Protein AF-A0A2S9GNZ8-F1 (afdb_monomer)

Structure (mmCIF, N/CA/C/O backbone):
data_AF-A0A2S9GNZ8-F1
#
_entry.id   AF-A0A2S9GNZ8-F1
#
loop_
_atom_site.group_PDB
_atom_site.id
_atom_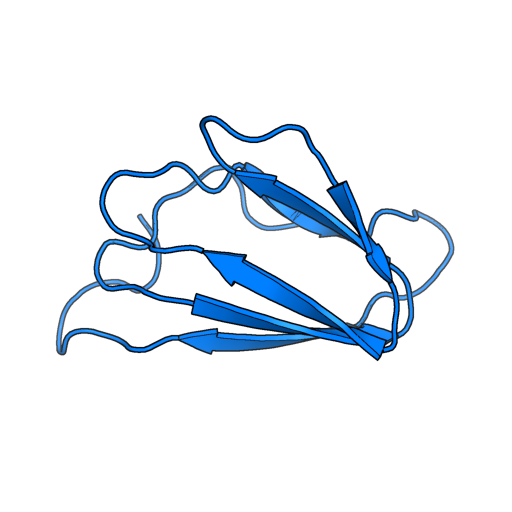site.type_symbol
_atom_site.label_atom_id
_atom_site.label_alt_id
_atom_site.label_comp_id
_atom_site.label_asym_id
_atom_site.label_entity_id
_atom_site.label_seq_id
_atom_site.pdbx_PDB_ins_code
_atom_site.Cartn_x
_atom_site.Cartn_y
_atom_site.Cartn_z
_atom_site.occupancy
_atom_site.B_iso_or_equiv
_atom_site.auth_seq_id
_atom_site.auth_comp_id
_atom_site.auth_asym_id
_atom_site.auth_atom_id
_atom_site.pdbx_PDB_model_num
ATOM 1 N N . ALA A 1 1 ? 0.341 -10.396 10.265 1.00 71.81 1 ALA A N 1
ATOM 2 C CA . ALA A 1 1 ? 1.595 -9.848 9.711 1.00 71.81 1 ALA A CA 1
ATOM 3 C C . ALA A 1 1 ? 1.418 -9.619 8.213 1.00 71.81 1 ALA A C 1
ATOM 5 O O . ALA A 1 1 ? 0.700 -10.401 7.595 1.00 71.81 1 ALA A O 1
ATOM 6 N N . GLY A 1 2 ? 1.985 -8.534 7.676 1.00 80.88 2 GLY A N 1
ATOM 7 C CA . GLY A 1 2 ? 1.955 -8.201 6.245 1.00 80.88 2 GLY A CA 1
ATOM 8 C C . GLY A 1 2 ? 2.993 -8.981 5.431 1.00 80.88 2 GLY A C 1
ATOM 9 O O . GLY A 1 2 ? 3.538 -9.978 5.914 1.00 80.88 2 GLY A O 1
ATOM 10 N N . ALA A 1 3 ? 3.261 -8.532 4.202 1.00 90.38 3 ALA A N 1
ATOM 11 C CA . ALA A 1 3 ? 4.355 -9.068 3.393 1.00 90.38 3 ALA A CA 1
ATOM 12 C C . ALA A 1 3 ? 5.718 -8.788 4.065 1.00 90.38 3 ALA A C 1
ATOM 14 O O . ALA A 1 3 ? 5.863 -7.765 4.737 1.00 90.38 3 ALA A O 1
ATOM 15 N N . PRO A 1 4 ? 6.723 -9.677 3.921 1.00 94.88 4 PRO A N 1
ATOM 16 C CA . PRO A 1 4 ? 8.086 -9.356 4.340 1.00 94.88 4 PRO A CA 1
ATOM 17 C C . PRO A 1 4 ? 8.635 -8.170 3.521 1.00 94.88 4 PRO A C 1
ATOM 19 O O . PRO A 1 4 ? 8.085 -7.872 2.458 1.00 94.88 4 PRO A O 1
ATOM 22 N N . PRO A 1 5 ? 9.729 -7.520 3.964 1.00 97.19 5 PRO A N 1
ATOM 23 C CA . PRO A 1 5 ? 10.352 -6.442 3.203 1.00 97.19 5 PRO A CA 1
ATOM 24 C C . PRO A 1 5 ? 10.650 -6.851 1.758 1.00 97.19 5 PRO A C 1
ATOM 26 O O . PRO A 1 5 ? 11.275 -7.888 1.531 1.00 97.19 5 PRO A O 1
ATOM 29 N N . HIS A 1 6 ? 10.203 -6.043 0.802 1.00 97.19 6 HIS A N 1
ATOM 30 C CA . HIS A 1 6 ? 10.264 -6.348 -0.627 1.00 97.19 6 HIS A CA 1
ATOM 31 C C . HIS A 1 6 ? 10.404 -5.073 -1.461 1.00 97.19 6 HIS A C 1
ATOM 33 O O . HIS A 1 6 ? 10.406 -3.959 -0.936 1.00 97.19 6 HIS A O 1
ATOM 39 N N . ARG A 1 7 ? 10.560 -5.233 -2.774 1.00 97.12 7 ARG A N 1
ATOM 40 C CA . ARG A 1 7 ? 10.487 -4.130 -3.740 1.00 97.12 7 ARG A CA 1
ATOM 41 C C . ARG A 1 7 ? 9.337 -4.341 -4.704 1.00 97.12 7 ARG A C 1
ATOM 43 O O . ARG A 1 7 ? 8.951 -5.477 -4.968 1.00 97.12 7 ARG A O 1
ATOM 50 N N . HIS A 1 8 ? 8.881 -3.246 -5.302 1.00 96.81 8 HIS A N 1
ATOM 51 C CA . HIS A 1 8 ? 7.948 -3.240 -6.425 1.00 96.81 8 HIS A CA 1
ATOM 52 C C . HIS A 1 8 ? 8.655 -2.758 -7.698 1.00 96.81 8 HIS A C 1
ATOM 54 O O . HIS A 1 8 ? 8.631 -1.562 -7.986 1.00 96.81 8 HIS A O 1
ATOM 60 N N . PRO A 1 9 ? 9.282 -3.650 -8.491 1.00 94.56 9 PRO A N 1
ATOM 61 C CA . PRO A 1 9 ? 10.166 -3.250 -9.588 1.00 94.56 9 PRO A CA 1
ATOM 62 C C . PRO A 1 9 ? 9.503 -2.427 -10.701 1.00 94.56 9 PRO A C 1
ATOM 64 O O . PRO A 1 9 ? 10.194 -1.697 -11.405 1.00 94.56 9 PRO A O 1
ATOM 67 N N . GLY A 1 10 ? 8.187 -2.584 -10.884 1.00 90.81 10 GLY A N 1
ATOM 68 C CA . GLY A 1 10 ? 7.399 -1.830 -11.860 1.00 90.81 10 GLY A CA 1
ATOM 69 C C . GLY A 1 10 ? 6.991 -0.451 -11.339 1.00 90.81 10 GLY A C 1
ATOM 70 O O . GLY A 1 10 ? 7.454 0.548 -11.875 1.00 90.81 10 GLY A O 1
ATOM 71 N N . GLY A 1 11 ? 6.150 -0.418 -10.294 1.00 87.88 11 GLY A N 1
ATOM 72 C CA . GLY A 1 11 ? 5.644 0.802 -9.649 1.00 87.88 11 GLY A CA 1
ATOM 73 C C . GLY A 1 11 ? 4.967 1.826 -10.586 1.00 87.88 11 GLY A C 1
ATOM 74 O O . GLY A 1 11 ? 4.973 1.689 -11.809 1.00 87.88 11 GLY A O 1
ATOM 75 N N . PRO A 1 12 ? 4.374 2.902 -10.042 1.00 96.75 12 PRO A N 1
ATOM 76 C CA . PRO A 1 12 ? 4.064 3.156 -8.631 1.00 96.75 12 PRO A CA 1
ATOM 77 C C . PRO A 1 12 ? 2.851 2.354 -8.125 1.00 96.75 12 PRO A C 1
ATOM 79 O O . PRO A 1 12 ? 2.022 1.886 -8.914 1.00 96.75 12 PRO A O 1
ATOM 82 N N . ALA A 1 13 ? 2.721 2.251 -6.799 1.00 97.19 13 ALA A N 1
ATOM 83 C CA . ALA A 1 13 ? 1.553 1.685 -6.125 1.00 97.19 13 ALA A CA 1
ATOM 84 C C . ALA A 1 13 ? 0.835 2.744 -5.274 1.00 97.19 13 ALA A C 1
ATOM 86 O O . ALA A 1 13 ? 1.464 3.573 -4.614 1.00 97.19 13 ALA A O 1
ATOM 87 N N . PHE A 1 14 ? -0.499 2.714 -5.297 1.00 98.12 14 PHE A N 1
ATOM 88 C CA . PHE A 1 14 ? -1.373 3.640 -4.578 1.00 98.12 14 PHE A CA 1
ATOM 89 C C . PHE A 1 14 ? -2.333 2.867 -3.684 1.00 98.12 14 PHE A C 1
ATOM 91 O O . PHE A 1 14 ? -3.073 2.003 -4.156 1.00 98.12 14 PHE A O 1
ATOM 98 N N . GLY A 1 15 ? -2.338 3.204 -2.402 1.00 97.94 15 GLY A N 1
ATOM 99 C CA . GLY A 1 15 ? -3.158 2.582 -1.378 1.00 97.94 15 GLY A CA 1
ATOM 100 C C . GLY A 1 15 ? -4.232 3.514 -0.825 1.00 97.94 15 GLY A C 1
ATOM 101 O O . GLY A 1 15 ? -4.034 4.725 -0.729 1.00 97.94 15 GLY A O 1
ATOM 102 N N . PHE A 1 16 ? -5.363 2.940 -0.418 1.00 98.75 16 PHE A N 1
ATOM 103 C CA . PHE A 1 16 ? -6.415 3.637 0.323 1.00 98.75 16 PHE A CA 1
ATOM 104 C C . PHE A 1 16 ? -6.979 2.734 1.421 1.00 98.75 16 PHE A C 1
ATOM 106 O O . PHE A 1 16 ? -7.373 1.595 1.147 1.00 98.75 16 PHE A O 1
ATOM 113 N N . VAL A 1 17 ? -7.019 3.231 2.658 1.00 98.69 17 VAL A N 1
ATOM 114 C CA . VAL A 1 17 ? -7.471 2.452 3.818 1.00 98.69 17 VAL A CA 1
AT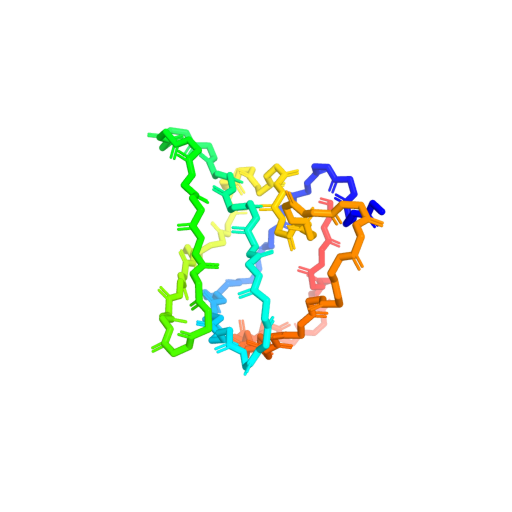OM 115 C C . VAL A 1 17 ? -8.986 2.563 3.961 1.00 98.69 17 VAL A C 1
ATOM 117 O O . VAL A 1 17 ? -9.547 3.651 4.077 1.00 98.69 17 VAL A O 1
ATOM 120 N N . LEU A 1 18 ? -9.662 1.417 3.960 1.00 98.62 18 LEU A N 1
ATOM 121 C CA . LEU A 1 18 ? -11.118 1.302 4.058 1.00 98.62 18 LEU A CA 1
ATOM 122 C C . LEU A 1 18 ? -11.593 1.110 5.504 1.00 98.62 18 LEU A C 1
ATOM 124 O O . LEU A 1 18 ? -12.680 1.553 5.859 1.00 98.62 18 LEU A O 1
ATOM 128 N N . GLU A 1 19 ? -10.810 0.403 6.318 1.00 98.56 19 GLU A N 1
ATOM 129 C CA . GLU A 1 19 ? -11.151 0.001 7.686 1.00 98.56 19 GLU A CA 1
ATOM 130 C C . GLU A 1 19 ? -9.858 -0.168 8.496 1.00 98.56 19 GLU A C 1
ATOM 132 O O . GLU A 1 19 ? -8.873 -0.691 7.970 1.00 98.56 19 GLU A O 1
ATOM 137 N N . GLY A 1 20 ? -9.859 0.238 9.767 1.00 98.00 20 GLY A N 1
ATOM 138 C CA . GLY A 1 20 ? -8.704 0.096 10.658 1.00 98.00 20 GLY A CA 1
ATOM 139 C C . GLY A 1 20 ? -7.534 1.022 10.309 1.00 98.00 20 GLY A C 1
ATOM 140 O O . GLY A 1 20 ? -7.732 2.147 9.839 1.00 98.00 20 GLY A O 1
ATOM 141 N N . GLU A 1 21 ? -6.315 0.550 10.572 1.00 98.12 21 GLU A N 1
ATOM 142 C CA . GLU A 1 21 ? -5.076 1.298 10.350 1.00 98.12 21 GLU A CA 1
ATOM 143 C C . GLU A 1 21 ? -3.931 0.409 9.850 1.00 98.12 21 GLU A C 1
ATOM 145 O O . GLU A 1 21 ? -3.768 -0.734 10.280 1.00 98.12 21 GLU A O 1
ATOM 150 N N . VAL A 1 22 ? -3.143 0.961 8.929 1.00 98.12 22 VAL A N 1
ATOM 151 C CA . VAL A 1 22 ? -1.964 0.343 8.319 1.00 98.12 22 VAL A CA 1
ATOM 152 C C . VAL A 1 22 ? -0.706 1.002 8.876 1.00 98.12 22 VAL A C 1
ATOM 154 O O . VAL A 1 22 ? -0.606 2.229 8.868 1.00 98.12 22 VAL A O 1
ATOM 157 N N . LEU A 1 23 ? 0.272 0.209 9.309 1.00 97.88 23 LEU A N 1
ATOM 158 C CA . LEU A 1 23 ? 1.640 0.678 9.510 1.00 97.88 23 LEU A CA 1
ATOM 159 C C . LEU A 1 23 ? 2.355 0.640 8.158 1.00 97.88 23 LEU A C 1
ATOM 161 O O . LEU A 1 23 ? 2.653 -0.436 7.646 1.00 97.88 23 LEU A O 1
ATOM 165 N N . PHE A 1 24 ? 2.596 1.815 7.580 1.00 97.88 24 PHE A N 1
ATOM 166 C CA . PHE A 1 24 ? 3.274 1.972 6.300 1.00 97.88 24 PHE A CA 1
ATOM 167 C C . PHE A 1 24 ? 4.729 2.402 6.505 1.00 97.88 24 PHE A C 1
ATOM 169 O O . PHE A 1 24 ? 4.996 3.450 7.102 1.00 97.88 24 PHE A O 1
ATOM 176 N N . GLU A 1 25 ? 5.663 1.621 5.969 1.00 98.12 25 GLU A N 1
ATOM 177 C CA . GLU A 1 25 ? 7.103 1.825 6.130 1.00 98.12 25 GLU A CA 1
ATOM 178 C C . GLU A 1 25 ? 7.829 1.681 4.796 1.00 98.12 25 GLU A C 1
ATOM 180 O O . GLU A 1 25 ? 7.792 0.623 4.173 1.00 98.12 25 GLU A O 1
ATOM 185 N N . LEU A 1 26 ? 8.533 2.732 4.383 1.00 98.06 26 LEU A N 1
ATOM 186 C CA . LEU A 1 26 ? 9.247 2.793 3.112 1.00 98.06 26 LEU A CA 1
ATOM 187 C C . LEU A 1 26 ? 10.672 3.294 3.353 1.00 98.06 26 LEU A C 1
ATOM 189 O O . LEU A 1 26 ? 10.892 4.181 4.180 1.00 98.06 26 LEU A O 1
ATOM 193 N N . GLU A 1 27 ? 11.641 2.751 2.625 1.00 98.25 27 GLU A N 1
ATOM 194 C CA . GLU A 1 27 ? 13.036 3.180 2.697 1.00 98.25 27 GLU A CA 1
ATOM 195 C C . GLU A 1 27 ? 13.188 4.697 2.515 1.00 98.25 27 GLU A C 1
ATOM 197 O O . GLU A 1 27 ? 12.607 5.320 1.625 1.00 98.25 27 GLU A O 1
ATOM 202 N N . GLY A 1 28 ? 13.971 5.307 3.409 1.00 97.62 28 GLY A N 1
ATOM 203 C CA . GLY A 1 28 ? 14.204 6.750 3.422 1.00 97.62 28 GLY A CA 1
ATOM 204 C C . GLY A 1 28 ? 13.058 7.588 4.001 1.00 97.62 28 GLY A C 1
ATOM 205 O O . GLY A 1 28 ? 13.181 8.813 4.029 1.00 97.62 28 GLY A O 1
ATOM 206 N N . GLN A 1 29 ? 11.975 6.972 4.490 1.00 97.75 29 GLN A N 1
ATOM 207 C CA . GLN A 1 29 ? 10.859 7.666 5.138 1.00 97.75 29 GLN A CA 1
ATOM 208 C C . GLN A 1 29 ? 10.636 7.160 6.571 1.00 97.75 29 GLN A C 1
ATOM 210 O O . GLN A 1 29 ? 10.856 5.982 6.853 1.00 97.75 29 GLN A O 1
ATOM 215 N N . PRO A 1 30 ? 10.196 8.026 7.504 1.00 97.81 30 PRO A N 1
ATOM 216 C CA . PRO A 1 30 ? 9.771 7.562 8.817 1.00 97.81 30 PRO A CA 1
ATOM 217 C C . PRO A 1 30 ? 8.512 6.680 8.698 1.00 97.81 30 PRO A C 1
ATOM 219 O O . PRO A 1 30 ? 7.636 6.993 7.883 1.00 97.81 30 PRO A O 1
ATOM 222 N N . PRO A 1 31 ? 8.378 5.632 9.534 1.00 97.12 31 PRO A N 1
ATOM 223 C CA . PRO A 1 31 ? 7.146 4.859 9.651 1.00 97.12 31 PRO A CA 1
ATOM 224 C C . PRO A 1 31 ? 5.939 5.756 9.908 1.00 97.12 31 PRO A C 1
ATOM 226 O O . PRO A 1 31 ? 6.004 6.685 10.721 1.00 97.12 31 PRO A O 1
ATOM 229 N N . ARG A 1 32 ? 4.817 5.468 9.247 1.00 97.62 32 ARG A N 1
ATOM 230 C CA . ARG A 1 32 ? 3.569 6.212 9.440 1.00 97.62 32 ARG A CA 1
ATOM 231 C C . ARG A 1 32 ? 2.382 5.279 9.597 1.00 97.62 32 ARG A C 1
ATOM 233 O O . ARG A 1 32 ? 2.264 4.282 8.895 1.00 97.62 32 ARG A O 1
ATOM 240 N N . VAL A 1 33 ? 1.470 5.653 10.486 1.00 98.44 33 VAL A N 1
ATOM 241 C CA . VAL A 1 33 ? 0.171 4.989 10.616 1.00 98.44 33 VAL A CA 1
ATOM 242 C C . VAL A 1 33 ? -0.819 5.685 9.690 1.00 98.44 33 VAL A C 1
ATOM 244 O O . VAL A 1 33 ? -1.051 6.884 9.846 1.00 98.44 33 VAL A O 1
ATOM 247 N N . VAL A 1 34 ? -1.385 4.939 8.744 1.00 98.50 34 VAL A N 1
ATOM 248 C CA . VAL A 1 34 ? -2.383 5.407 7.774 1.00 98.50 34 VAL A CA 1
ATOM 249 C C . VAL A 1 34 ? -3.743 4.843 8.171 1.00 98.50 34 VAL A C 1
ATOM 251 O O . VAL A 1 34 ? -3.901 3.630 8.308 1.00 98.50 34 VAL A O 1
ATOM 254 N N . ARG A 1 35 ? -4.724 5.709 8.400 1.00 98.62 35 ARG A N 1
ATOM 255 C CA . ARG A 1 35 ? -6.033 5.355 8.965 1.00 98.62 35 ARG A CA 1
ATOM 256 C C . AR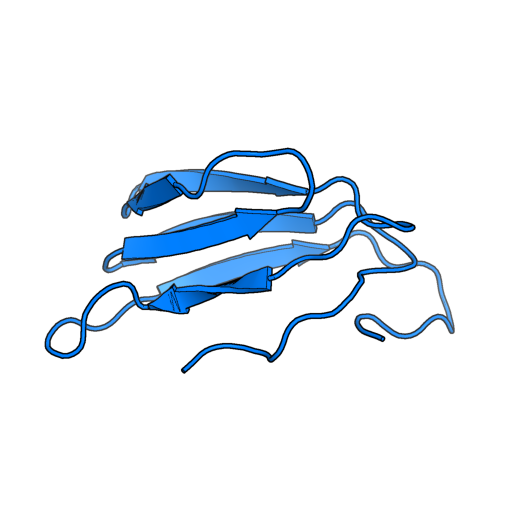G A 1 35 ? -7.116 5.278 7.904 1.00 98.62 35 ARG A C 1
ATOM 258 O O . ARG A 1 35 ? -6.978 5.821 6.813 1.00 98.62 35 ARG A O 1
ATOM 265 N N . ALA A 1 36 ? -8.224 4.624 8.246 1.00 98.69 36 ALA A N 1
ATOM 266 C CA . ALA A 1 36 ? -9.414 4.579 7.405 1.00 98.69 36 ALA A CA 1
ATOM 267 C C . ALA A 1 36 ? -9.803 5.973 6.873 1.00 98.69 36 ALA A C 1
ATOM 269 O O . ALA A 1 36 ? -9.942 6.928 7.638 1.00 98.69 36 ALA A O 1
ATOM 270 N N . GLY A 1 37 ? -9.987 6.068 5.555 1.00 98.69 37 GLY A N 1
ATOM 271 C CA . GLY A 1 37 ? -10.237 7.320 4.840 1.00 98.69 37 GLY A CA 1
ATOM 272 C C . GLY A 1 37 ? -8.983 8.004 4.282 1.00 98.69 37 GLY A C 1
ATOM 273 O O . GLY A 1 37 ? -9.118 8.961 3.521 1.00 98.69 37 GLY A O 1
ATOM 274 N N . GLU A 1 38 ? -7.783 7.526 4.616 1.00 98.81 38 GLU A N 1
ATOM 275 C CA . GLU A 1 38 ? -6.514 8.096 4.160 1.00 98.81 38 GLU A CA 1
ATOM 276 C C . GLU A 1 38 ? -5.876 7.271 3.033 1.00 98.81 38 GLU A C 1
ATOM 278 O O . GLU A 1 38 ? -6.063 6.055 2.912 1.00 98.81 38 GLU A O 1
ATOM 283 N N . ALA A 1 39 ? -5.091 7.964 2.206 1.00 98.38 39 ALA A N 1
ATOM 284 C CA . ALA A 1 39 ? -4.330 7.380 1.112 1.00 98.38 39 ALA A CA 1
ATOM 285 C C . ALA A 1 39 ? -2.836 7.291 1.447 1.00 98.38 39 ALA A C 1
ATOM 287 O O . ALA A 1 39 ? -2.286 8.117 2.179 1.00 98.38 39 AL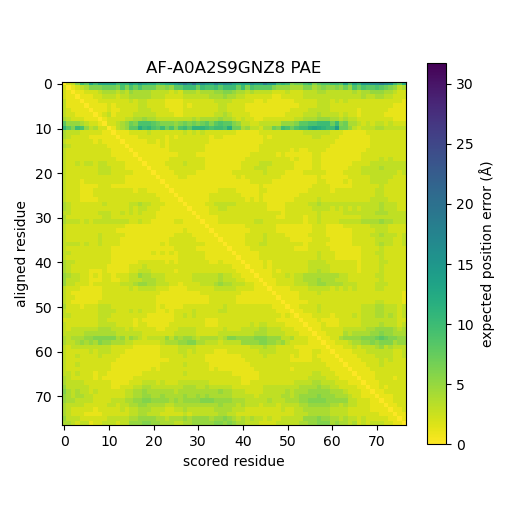A A O 1
ATOM 288 N N . PHE A 1 40 ? -2.161 6.330 0.829 1.00 97.44 40 PHE A N 1
ATOM 289 C CA . PHE A 1 40 ? -0.708 6.211 0.811 1.00 97.44 40 PHE A CA 1
ATOM 290 C C . PHE A 1 40 ? -0.239 5.853 -0.597 1.00 97.44 40 PHE A C 1
ATOM 292 O O . PHE A 1 40 ? -1.035 5.474 -1.451 1.00 97.44 40 PHE A O 1
ATOM 299 N N . TRP A 1 41 ? 1.047 6.019 -0.870 1.00 97.12 41 TRP A N 1
ATOM 300 C CA . TRP A 1 41 ? 1.623 5.624 -2.148 1.00 97.12 41 TRP A CA 1
ATOM 301 C C . TRP A 1 41 ? 3.122 5.410 -2.005 1.00 97.12 41 TRP A C 1
ATOM 303 O O . TRP A 1 41 ? 3.742 5.929 -1.069 1.00 97.12 41 TRP A O 1
ATOM 313 N N . GLU A 1 42 ? 3.680 4.687 -2.964 1.00 96.88 42 GLU A N 1
ATOM 314 C CA . GLU A 1 42 ? 5.113 4.495 -3.124 1.00 96.88 42 GLU A CA 1
ATOM 315 C C . GLU A 1 42 ? 5.515 4.538 -4.602 1.00 96.88 42 GLU A C 1
ATOM 317 O O . GLU A 1 42 ? 4.718 4.192 -5.484 1.00 96.88 42 GLU A O 1
ATOM 322 N N . PRO A 1 43 ? 6.755 4.954 -4.896 1.00 96.38 43 PRO A N 1
ATOM 323 C CA . PRO A 1 43 ? 7.240 5.032 -6.267 1.00 96.38 43 PRO A CA 1
ATOM 324 C C . PRO A 1 43 ? 7.531 3.659 -6.890 1.00 96.38 43 PRO A C 1
ATOM 326 O O . PRO A 1 43 ? 7.515 3.554 -8.113 1.00 96.38 43 PRO A O 1
ATOM 329 N N . GLY A 1 44 ? 7.784 2.622 -6.084 1.00 95.56 44 GLY A N 1
ATOM 330 C CA . GLY A 1 44 ? 8.361 1.357 -6.546 1.00 95.56 44 GLY A CA 1
ATOM 331 C C . GLY A 1 44 ? 9.840 1.493 -6.935 1.00 95.56 44 GLY A C 1
ATOM 332 O O . GLY A 1 44 ? 10.569 2.324 -6.387 1.00 95.56 44 GLY A O 1
ATOM 333 N N . GLY A 1 45 ? 10.290 0.669 -7.882 1.00 95.38 45 GLY A N 1
ATOM 334 C CA . GLY A 1 45 ? 11.680 0.595 -8.325 1.00 95.38 45 GLY A CA 1
ATOM 335 C C . GLY A 1 45 ? 12.586 -0.057 -7.278 1.00 95.38 45 GLY A C 1
ATOM 336 O O . GLY A 1 45 ? 12.289 -1.143 -6.780 1.00 95.38 45 GLY A O 1
ATOM 337 N N . ASP A 1 46 ? 13.692 0.612 -6.951 1.00 95.56 46 ASP A N 1
ATOM 338 C CA . ASP A 1 46 ? 14.714 0.088 -6.033 1.00 95.56 46 ASP A CA 1
ATO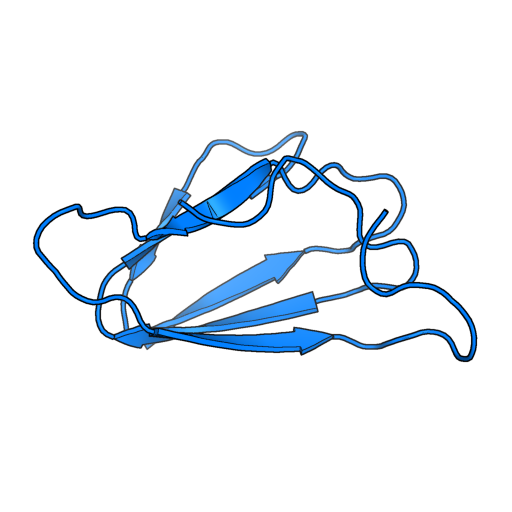M 339 C C . ASP A 1 46 ? 14.412 0.341 -4.546 1.00 95.56 46 ASP A C 1
ATOM 341 O O . ASP A 1 46 ? 15.124 -0.179 -3.683 1.00 95.56 46 ASP A O 1
ATOM 345 N N . VAL A 1 47 ? 13.356 1.107 -4.251 1.00 97.06 47 VAL A N 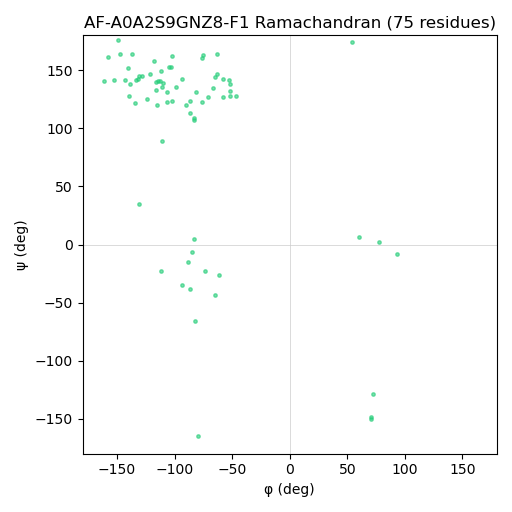1
ATOM 346 C CA . VAL A 1 47 ? 12.958 1.484 -2.891 1.00 97.06 47 VAL A CA 1
ATOM 347 C C . VAL A 1 47 ? 12.392 0.273 -2.154 1.00 97.06 47 VAL A C 1
ATOM 349 O O . VAL A 1 47 ? 11.472 -0.383 -2.645 1.00 97.06 47 VAL A O 1
ATOM 352 N N . ILE A 1 48 ? 12.926 -0.019 -0.965 1.00 97.81 48 ILE A N 1
ATOM 353 C CA . ILE A 1 48 ? 12.415 -1.117 -0.133 1.00 97.81 48 ILE A CA 1
ATOM 354 C C . ILE A 1 48 ? 11.110 -0.694 0.550 1.00 97.81 48 ILE A C 1
ATOM 356 O O . ILE A 1 48 ? 11.085 0.262 1.328 1.00 97.81 48 ILE A O 1
ATOM 360 N N . HIS A 1 49 ? 10.046 -1.455 0.310 1.00 97.31 49 HIS A N 1
ATOM 361 C CA . HIS A 1 49 ? 8.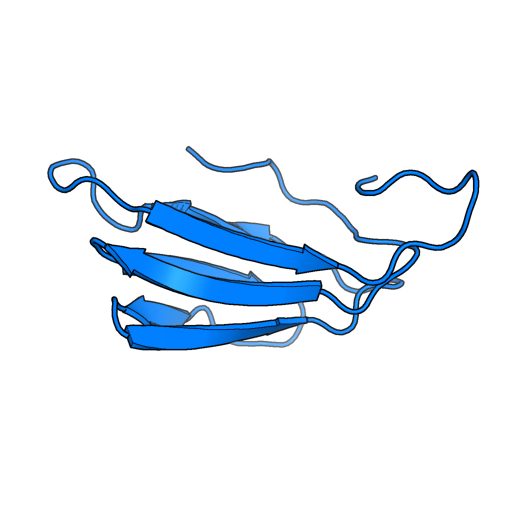813 -1.432 1.089 1.00 97.31 49 HIS A CA 1
ATOM 362 C C . HIS A 1 49 ? 8.962 -2.393 2.267 1.00 97.31 49 HIS A C 1
ATOM 364 O O . HIS A 1 49 ? 9.109 -3.602 2.081 1.00 97.31 49 HIS A O 1
ATOM 370 N N . TYR A 1 50 ? 8.992 -1.861 3.489 1.00 97.75 50 TYR A N 1
ATOM 371 C CA . TYR A 1 50 ? 9.174 -2.672 4.694 1.00 97.75 50 TYR A CA 1
ATOM 372 C C . TYR A 1 50 ? 7.854 -3.225 5.230 1.00 97.75 50 TYR A C 1
ATOM 374 O O . TYR A 1 50 ? 7.839 -4.349 5.729 1.00 97.75 50 TYR A O 1
ATOM 382 N N . SER A 1 51 ? 6.770 -2.444 5.168 1.00 96.06 51 SER A N 1
ATOM 383 C CA . SER A 1 51 ? 5.483 -2.834 5.749 1.00 96.06 51 SER A CA 1
ATOM 384 C C . SER A 1 51 ? 4.308 -2.031 5.188 1.00 96.06 51 SER A C 1
ATOM 386 O O . SER A 1 51 ? 4.400 -0.818 4.996 1.00 96.06 51 SER A O 1
ATOM 388 N N . ASP A 1 52 ? 3.189 -2.715 4.972 1.00 95.00 52 ASP A N 1
ATOM 389 C CA . ASP A 1 52 ? 1.813 -2.206 4.893 1.00 95.00 52 ASP A CA 1
ATOM 390 C C . ASP A 1 52 ? 0.874 -3.057 5.781 1.00 95.00 52 ASP A C 1
ATOM 392 O O . ASP A 1 52 ? -0.291 -3.317 5.467 1.00 95.00 52 ASP A O 1
ATOM 396 N N . ALA A 1 53 ? 1.398 -3.534 6.912 1.00 96.00 53 ALA A N 1
ATOM 397 C CA . ALA A 1 53 ? 0.688 -4.440 7.802 1.00 96.00 53 ALA A CA 1
ATOM 398 C C . ALA A 1 53 ? -0.388 -3.736 8.647 1.00 96.00 53 ALA A C 1
ATOM 400 O O . ALA A 1 53 ? -0.345 -2.532 8.888 1.00 96.00 53 ALA A O 1
ATOM 401 N N . ASN A 1 54 ? -1.329 -4.525 9.174 1.00 97.44 54 ASN A N 1
ATOM 402 C CA . ASN A 1 54 ? -2.260 -4.062 10.203 1.00 97.44 54 ASN A CA 1
ATOM 403 C C . ASN A 1 54 ? -1.485 -3.550 11.432 1.00 97.44 54 ASN A C 1
ATOM 405 O O . ASN A 1 54 ? -0.662 -4.288 11.971 1.00 97.44 54 ASN A O 1
ATOM 409 N N . ASN A 1 55 ? -1.765 -2.321 11.875 1.00 97.06 55 ASN A N 1
ATOM 410 C CA . ASN A 1 55 ? -1.134 -1.713 13.054 1.00 97.06 55 ASN A CA 1
ATOM 411 C C . ASN A 1 55 ? -1.806 -2.119 14.388 1.00 97.06 55 ASN A C 1
ATOM 413 O O . ASN A 1 55 ? -1.441 -1.620 15.449 1.00 97.06 55 ASN A O 1
ATOM 417 N N . SER A 1 56 ? -2.792 -3.022 14.350 1.00 95.38 56 SER A N 1
ATOM 418 C CA . SER A 1 56 ? -3.502 -3.533 15.525 1.00 95.38 56 SER A CA 1
ATOM 419 C C . SER A 1 56 ? -3.583 -5.061 15.526 1.00 95.38 56 SER A C 1
ATOM 421 O O . SER A 1 56 ? -3.782 -5.681 14.480 1.00 95.38 56 SER A O 1
ATOM 423 N N . ASP A 1 57 ? -3.510 -5.654 16.719 1.00 95.06 57 ASP A N 1
ATOM 424 C CA . ASP A 1 57 ? -3.754 -7.086 16.946 1.00 95.06 57 ASP A CA 1
ATOM 425 C C . ASP A 1 57 ? -5.238 -7.409 17.212 1.00 95.06 57 ASP A C 1
ATOM 427 O O . ASP A 1 57 ? -5.654 -8.561 17.092 1.00 95.06 57 ASP A O 1
ATOM 431 N N . ASP A 1 58 ? -6.052 -6.394 17.521 1.00 96.12 58 ASP A N 1
ATOM 432 C CA . ASP A 1 58 ? -7.441 -6.554 17.976 1.00 96.12 58 ASP A CA 1
ATOM 433 C C . ASP A 1 58 ? -8.477 -6.057 16.957 1.00 96.12 58 ASP A C 1
ATOM 435 O O . ASP A 1 58 ? -9.642 -6.463 16.981 1.00 96.12 58 ASP A O 1
ATOM 439 N N . VAL A 1 59 ? -8.073 -5.152 16.060 1.00 95.56 59 VAL A N 1
ATOM 440 C CA . VAL A 1 59 ? -8.966 -4.492 15.102 1.00 95.56 59 VAL A CA 1
ATOM 441 C C . VAL A 1 59 ? -8.656 -4.968 13.693 1.00 95.56 59 VAL A C 1
ATOM 443 O O . VAL A 1 59 ? -7.503 -5.034 13.270 1.00 95.56 59 VAL A O 1
ATOM 446 N N . ARG A 1 60 ? -9.703 -5.277 12.924 1.00 96.25 60 ARG A N 1
ATOM 447 C CA . ARG A 1 60 ? -9.560 -5.629 11.512 1.00 96.25 60 ARG A CA 1
ATOM 448 C C . ARG A 1 60 ? -9.079 -4.421 10.702 1.00 96.25 60 ARG A C 1
ATOM 450 O O . ARG A 1 60 ? -9.650 -3.340 10.796 1.00 96.25 60 ARG A O 1
ATOM 457 N N . CYS A 1 61 ? -8.094 -4.644 9.834 1.00 97.38 61 CYS A N 1
ATOM 458 C CA . CYS A 1 61 ? -7.669 -3.677 8.827 1.00 97.38 61 CYS A CA 1
ATOM 459 C C . CYS A 1 61 ? -8.054 -4.141 7.414 1.00 97.38 61 CYS A C 1
ATOM 461 O O . CYS A 1 61 ? -7.932 -5.324 7.079 1.00 97.38 61 CYS A O 1
ATOM 463 N N . ARG A 1 62 ? -8.527 -3.209 6.580 1.00 97.94 62 ARG A N 1
ATOM 464 C CA . ARG A 1 62 ? -8.742 -3.402 5.140 1.00 97.94 62 ARG A CA 1
ATOM 465 C C . ARG A 1 62 ? -8.289 -2.175 4.382 1.00 97.94 62 ARG A C 1
ATOM 467 O O . ARG A 1 62 ? -8.646 -1.054 4.729 1.00 97.94 62 ARG A O 1
ATOM 474 N N . PHE A 1 63 ? -7.626 -2.412 3.269 1.00 97.81 63 PHE A N 1
ATOM 475 C CA . PHE A 1 63 ? -7.225 -1.387 2.325 1.00 97.81 63 P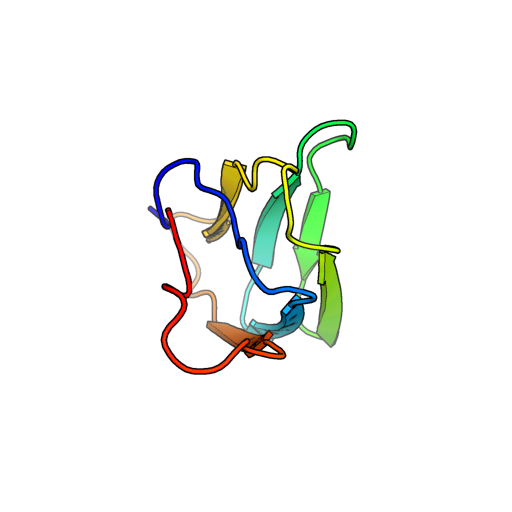HE A CA 1
ATOM 476 C C . PHE A 1 63 ? -7.253 -1.971 0.914 1.00 97.81 63 PHE A C 1
ATOM 478 O O . PHE A 1 63 ? -7.332 -3.188 0.730 1.00 97.81 63 PHE A O 1
ATOM 485 N N . THR A 1 64 ? -7.238 -1.100 -0.085 1.00 98.25 64 THR A N 1
ATOM 486 C CA . THR A 1 64 ? -7.037 -1.481 -1.485 1.00 98.25 64 THR A CA 1
ATOM 487 C C . THR A 1 64 ? -5.735 -0.894 -1.978 1.00 98.25 64 THR A C 1
ATOM 489 O O . THR A 1 64 ? -5.459 0.267 -1.681 1.00 98.25 64 THR A O 1
ATOM 492 N N . VAL A 1 65 ? -5.000 -1.655 -2.783 1.00 97.06 65 VAL A N 1
ATOM 493 C CA . VAL A 1 65 ? -3.837 -1.166 -3.523 1.00 97.06 65 VAL A CA 1
ATOM 494 C C . VAL A 1 65 ? -4.126 -1.278 -5.012 1.00 97.06 65 VAL A C 1
ATOM 496 O O . VAL A 1 65 ? -4.614 -2.303 -5.485 1.00 97.06 65 VAL A O 1
ATOM 499 N N . THR A 1 66 ? -3.839 -0.212 -5.749 1.00 97.44 66 THR A N 1
ATOM 500 C CA . THR A 1 66 ? -3.782 -0.214 -7.210 1.00 97.44 66 THR A CA 1
ATOM 501 C C . THR A 1 66 ? -2.348 0.076 -7.617 1.00 97.44 66 THR A C 1
ATOM 503 O O . THR A 1 66 ? -1.819 1.134 -7.280 1.00 97.44 66 THR A O 1
ATOM 506 N N . MET A 1 67 ? -1.723 -0.850 -8.339 1.00 96.69 67 MET A N 1
ATOM 507 C CA . MET A 1 67 ? -0.369 -0.682 -8.859 1.00 96.69 67 MET A CA 1
ATOM 508 C C . MET A 1 67 ? -0.394 -0.597 -10.380 1.00 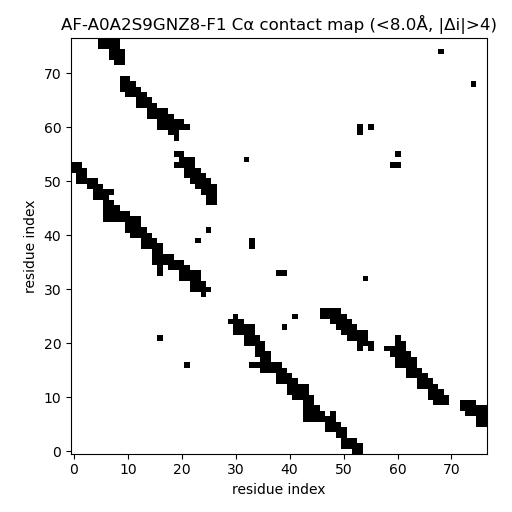96.69 67 MET A C 1
ATOM 510 O O . MET A 1 67 ? -1.140 -1.322 -11.041 1.00 96.69 67 MET A O 1
ATOM 514 N N . LEU A 1 68 ? 0.438 0.282 -10.931 1.00 95.38 68 LEU A N 1
ATOM 515 C CA . LEU A 1 68 ? 0.739 0.274 -12.355 1.00 95.38 68 LEU A CA 1
ATOM 516 C C . LEU A 1 68 ? 1.836 -0.767 -12.596 1.00 95.38 68 LEU A C 1
ATOM 518 O O . LEU A 1 68 ? 2.975 -0.598 -12.174 1.00 95.38 68 LEU A O 1
ATOM 522 N N . CYS A 1 69 ? 1.474 -1.885 -13.221 1.00 93.25 69 CYS A N 1
ATOM 523 C CA . CYS A 1 69 ? 2.405 -2.982 -13.469 1.00 93.25 69 CYS A CA 1
ATOM 524 C C . CYS A 1 69 ? 3.052 -2.859 -14.848 1.00 93.25 69 CYS A C 1
ATOM 526 O O . CYS A 1 69 ? 2.385 -2.540 -15.835 1.00 93.25 69 CYS A O 1
ATOM 528 N N . VAL A 1 70 ? 4.330 -3.218 -14.925 1.00 93.38 70 VAL A N 1
ATOM 529 C CA . VAL A 1 70 ? 4.995 -3.501 -16.198 1.00 93.38 70 VAL A CA 1
ATOM 530 C C . VAL A 1 70 ? 4.635 -4.934 -16.616 1.00 93.38 70 VAL A C 1
ATOM 532 O O . VAL A 1 70 ? 4.719 -5.836 -15.777 1.00 93.38 70 VAL A O 1
ATOM 535 N N . PRO A 1 71 ? 4.210 -5.172 -17.874 1.00 94.25 71 PRO A N 1
ATOM 536 C CA . PRO A 1 71 ? 3.933 -6.520 -18.363 1.00 94.25 71 PRO A CA 1
ATOM 537 C C . PRO A 1 71 ? 5.106 -7.477 -18.128 1.00 94.25 71 PRO A C 1
ATOM 539 O O . PRO A 1 71 ? 6.263 -7.087 -18.267 1.00 94.25 71 PRO A O 1
ATOM 542 N N . ASP A 1 72 ? 4.791 -8.722 -17.768 1.00 94.00 72 ASP A N 1
ATOM 543 C CA . ASP A 1 72 ? 5.747 -9.817 -17.533 1.00 94.00 72 ASP A CA 1
ATOM 544 C C . ASP A 1 72 ? 6.785 -9.588 -16.413 1.00 94.00 72 ASP A C 1
ATOM 546 O O . ASP A 1 72 ? 7.653 -10.433 -16.187 1.00 94.00 72 ASP A O 1
ATOM 550 N N . GLN A 1 73 ? 6.676 -8.494 -15.655 1.00 93.38 73 GLN A N 1
ATOM 551 C CA . GLN A 1 73 ? 7.517 -8.210 -14.496 1.00 93.38 73 GLN A CA 1
ATOM 552 C C . GLN A 1 73 ? 6.786 -8.591 -13.195 1.00 93.38 73 GLN A C 1
ATOM 554 O O . GLN A 1 73 ? 5.602 -8.271 -13.042 1.00 93.38 73 GLN A O 1
ATOM 559 N N . PRO A 1 74 ? 7.448 -9.265 -12.234 1.00 94.19 74 PRO A N 1
ATOM 560 C CA . PRO A 1 74 ? 6.833 -9.590 -10.951 1.00 94.19 74 PRO A CA 1
ATOM 561 C C . PRO A 1 74 ? 6.358 -8.342 -10.205 1.00 94.19 74 PRO A C 1
ATOM 563 O O . PRO A 1 74 ? 7.030 -7.311 -10.204 1.00 94.19 74 PRO A O 1
ATOM 566 N N . MET A 1 75 ? 5.214 -8.463 -9.526 1.00 93.75 75 MET A N 1
ATOM 567 C CA . MET A 1 75 ? 4.680 -7.384 -8.695 1.00 93.75 75 MET A CA 1
ATOM 568 C C . MET A 1 75 ? 5.592 -7.084 -7.502 1.00 93.75 75 MET A C 1
ATOM 570 O O . MET A 1 75 ? 5.822 -5.917 -7.217 1.00 93.75 75 MET A O 1
ATOM 574 N N . LEU A 1 76 ? 6.100 -8.121 -6.830 1.00 93.38 76 LEU A N 1
ATOM 575 C CA . LEU A 1 76 ? 7.007 -8.022 -5.688 1.00 93.38 76 LEU A CA 1
ATOM 576 C C . LEU A 1 76 ? 8.257 -8.885 -5.905 1.00 93.38 76 LEU A C 1
ATOM 578 O O . LEU A 1 76 ? 8.153 -9.965 -6.497 1.00 93.38 76 LEU A O 1
ATOM 582 N N . VAL A 1 77 ? 9.408 -8.418 -5.414 1.00 93.81 77 VAL A N 1
ATOM 583 C CA . VAL A 1 77 ? 10.685 -9.162 -5.362 1.00 93.81 77 VAL A CA 1
ATOM 584 C C . VAL A 1 77 ? 11.372 -9.028 -4.014 1.00 93.81 77 VAL A C 1
ATOM 586 O O . VAL A 1 77 ? 11.230 -7.955 -3.382 1.00 93.81 77 VAL A O 1
#

Nearest PDB structures (foldseek):
  2i45-assembly4_H  TM=8.292E-01  e=1.735E-02  Neisseria meningitidis
  1zz7-assembly1_B-2  TM=8.186E-01  e=2.033E-02  Streptomyces wedmorensis
  3es4-assembly1_B  TM=7.817E-01  e=2.647E-02  Agrobacterium fabrum str. C58
  3h8u-assembly1_B  TM=6.979E-01  e=7.219E-02  Klebsiella pneumoniae subsp. pneumoniae MGH 78578
  2q30-assembly1_A  TM=6.415E-01  e=6.847E-02  Oleidesulfovibrio alaskensis G20

Secondary structure (DSSP, 8-state):
--PPSB--SS--EEEEEEESEEEEEETTS--EEEETT-EEEE--TT--EEEEEES-SSS--EEEEEE-PPTTS-S--

Radius of gyration: 12.16 Å; Cα contacts (8 Å, |Δi|>4): 190; chains: 1; bounding box: 26×18×36 Å

Solvent-accessible surface area (backbone atoms only — not comparable to full-atom values): 4306 Å² total; per-residue (Å²): 132,52,68,72,69,28,25,23,62,48,32,40,37,38,35,40,28,73,35,47,35,28,34,38,28,41,65,99,51,78,74,41,79,46,41,49,82,39,73,51,72,48,70,32,37,91,47,42,40,51,33,72,18,61,68,49,96,88,56,72,55,42,64,51,76,54,64,48,74,47,86,99,54,63,72,66,91

Foldseek 3Di:
DFDAKWFFQFDKKKKAWQFAWWFWDKPPDDTDIAHHGGMDIDGTRPIITGTRDHPDPPTDTDMDMDTDGDPPDDRID

Mean predicted aligned error: 2.41 Å

Sequence (77 aa):
AGAPPHRHPGGPAFGFVLEGEVLFELEGQPPRVVRAGEAFWEPGGDVIHYSDANNSDDVRCRFTVTMLCVPDQPMLV

pLDDT: mean 96.0, std 3.89, range [71.81, 98.81]